Protein AF-A0A926SAQ6-F1 (afdb_monomer)

Mean predicted aligned error: 14.67 Å

Foldseek 3Di:
DPDPPPVVVVVPDDDDPVNVVVVVVVVVVVVVVVVVVVVVVVVVVVLVVVLVVQLVVLVVCVVVDPDPPVVSVVSNVVSD

Secondary structure (DSSP, 8-state):
--SSSHHHHHHSSPPPHHHHHHHHHHHHHHHHHHHHHHHHHHHHHHHHHHHHHHHHHHHHHHHHS---HHHHHHHHHTT-

Structure (mmCIF, N/CA/C/O backbone):
data_AF-A0A926SAQ6-F1
#
_entry.id   AF-A0A926SAQ6-F1
#
loop_
_atom_site.group_PDB
_atom_site.id
_atom_site.type_symbol
_atom_site.label_atom_id
_atom_site.label_alt_id
_atom_site.label_comp_id
_atom_site.label_asym_id
_atom_site.label_entity_id
_atom_site.label_seq_id
_atom_site.pdbx_PDB_ins_code
_atom_site.Cartn_x
_atom_site.Cartn_y
_atom_site.Cartn_z
_atom_site.occupancy
_atom_site.B_iso_or_equiv
_atom_site.auth_seq_id
_atom_site.auth_comp_id
_atom_site.auth_asym_id
_atom_site.auth_atom_id
_atom_site.pdbx_PDB_model_num
ATOM 1 N N . MET A 1 1 ? 18.446 -22.398 -39.555 1.00 47.09 1 MET A N 1
ATOM 2 C CA . MET A 1 1 ? 19.121 -22.438 -38.235 1.00 47.09 1 MET A CA 1
ATOM 3 C C . MET A 1 1 ? 19.835 -21.107 -37.944 1.00 47.09 1 MET A C 1
ATOM 5 O O . MET A 1 1 ? 21.051 -21.081 -37.857 1.00 47.09 1 MET A O 1
ATOM 9 N N . ALA A 1 2 ? 19.110 -19.986 -37.815 1.00 46.47 2 ALA A N 1
ATOM 10 C CA . ALA A 1 2 ? 19.717 -18.645 -37.690 1.00 46.47 2 ALA A CA 1
ATOM 11 C C . ALA A 1 2 ? 19.071 -17.770 -36.593 1.00 46.47 2 ALA A C 1
ATOM 13 O O . ALA A 1 2 ? 18.966 -16.559 -36.739 1.00 46.47 2 ALA A O 1
ATOM 14 N N . ALA A 1 3 ? 18.618 -18.374 -35.488 1.00 52.97 3 ALA A N 1
ATOM 15 C CA . ALA A 1 3 ? 17.954 -17.642 -34.398 1.00 52.97 3 ALA A CA 1
ATOM 16 C C . ALA A 1 3 ? 18.609 -17.824 -33.015 1.00 52.97 3 ALA A C 1
ATOM 18 O O . ALA A 1 3 ? 18.099 -17.303 -32.028 1.00 52.97 3 ALA A O 1
ATOM 19 N N . ILE A 1 4 ? 19.738 -18.538 -32.923 1.00 54.44 4 ILE A N 1
ATOM 20 C CA . ILE A 1 4 ? 20.380 -18.861 -31.633 1.00 54.44 4 ILE A CA 1
ATOM 21 C C . ILE A 1 4 ? 21.569 -17.921 -31.326 1.00 54.44 4 ILE A C 1
ATOM 23 O O . ILE A 1 4 ? 21.900 -17.701 -30.165 1.00 54.44 4 ILE A O 1
ATOM 27 N N . GLY A 1 5 ? 22.162 -17.268 -32.335 1.00 48.59 5 GLY A N 1
ATOM 28 C CA . GLY A 1 5 ? 23.389 -16.469 -32.168 1.00 48.59 5 GLY A CA 1
ATOM 29 C C . GLY A 1 5 ? 23.213 -15.000 -31.751 1.00 48.59 5 GLY A C 1
ATOM 30 O O . GLY A 1 5 ? 24.146 -14.405 -31.223 1.00 48.59 5 GLY A O 1
ATOM 31 N N . ASN A 1 6 ? 22.037 -14.389 -31.938 1.00 54.31 6 ASN A N 1
ATOM 32 C CA . ASN A 1 6 ? 21.896 -12.925 -31.814 1.00 54.31 6 ASN A CA 1
ATOM 33 C C . ASN A 1 6 ? 21.427 -12.429 -30.426 1.00 54.31 6 ASN A C 1
ATOM 35 O O . ASN A 1 6 ? 21.248 -11.232 -30.207 1.00 54.31 6 ASN A O 1
ATOM 39 N N . ASN A 1 7 ? 21.209 -13.330 -29.464 1.00 55.03 7 ASN A N 1
ATOM 40 C CA . ASN A 1 7 ? 20.839 -12.935 -28.098 1.00 55.03 7 ASN A CA 1
ATOM 41 C C . ASN A 1 7 ? 22.054 -12.629 -27.208 1.00 55.03 7 ASN A C 1
ATOM 43 O O . ASN A 1 7 ? 21.908 -11.910 -26.223 1.00 55.03 7 ASN A O 1
ATOM 47 N N . TYR A 1 8 ? 23.249 -13.113 -27.559 1.00 49.66 8 TYR A N 1
ATOM 48 C CA . TYR A 1 8 ? 24.478 -12.816 -26.813 1.00 49.66 8 TYR A CA 1
ATOM 49 C C . TYR A 1 8 ? 24.973 -11.384 -27.061 1.00 49.66 8 TYR A C 1
ATOM 51 O O . TYR A 1 8 ? 25.355 -10.703 -26.113 1.00 49.66 8 TYR A O 1
ATOM 59 N N . ALA A 1 9 ? 24.852 -10.872 -28.292 1.00 55.03 9 ALA A N 1
ATOM 60 C CA . ALA A 1 9 ? 25.190 -9.482 -28.620 1.00 55.03 9 ALA A CA 1
ATOM 61 C C . ALA A 1 9 ? 24.302 -8.466 -27.874 1.00 55.03 9 ALA A C 1
ATOM 63 O O . ALA A 1 9 ? 24.778 -7.428 -27.424 1.00 55.03 9 ALA A O 1
ATOM 64 N N . LYS A 1 10 ? 23.021 -8.794 -27.655 1.00 56.59 10 LYS A N 1
ATOM 65 C CA . LYS A 1 10 ? 22.090 -7.957 -26.877 1.00 56.59 10 LYS A CA 1
ATOM 66 C C . LYS A 1 10 ? 22.377 -7.946 -25.372 1.00 56.59 10 LYS A C 1
ATOM 68 O O . LYS A 1 10 ? 21.978 -7.004 -24.702 1.00 56.59 10 LYS A O 1
ATOM 73 N N . ARG A 1 11 ? 23.051 -8.970 -24.833 1.00 57.97 11 ARG A N 1
ATOM 74 C CA . ARG A 1 11 ? 23.403 -9.052 -23.401 1.00 57.97 11 ARG A CA 1
ATOM 75 C C . ARG A 1 11 ? 24.611 -8.192 -23.024 1.00 57.97 11 ARG A C 1
ATOM 77 O O . ARG A 1 11 ? 24.719 -7.805 -21.868 1.00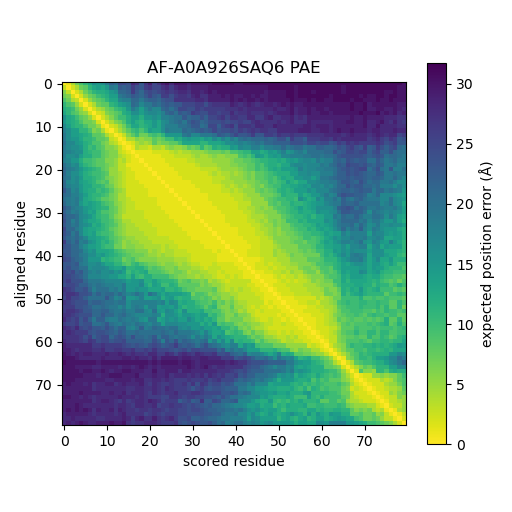 57.97 11 ARG A O 1
ATOM 84 N N . HIS A 1 12 ? 25.482 -7.890 -23.986 1.00 55.81 12 HIS A N 1
ATOM 85 C CA . HIS A 1 12 ? 26.680 -7.063 -23.791 1.00 55.81 12 HIS A CA 1
ATOM 86 C C . HIS A 1 12 ? 26.578 -5.673 -24.437 1.00 55.81 12 HIS A C 1
ATOM 88 O O . HIS A 1 12 ? 27.541 -4.911 -24.411 1.00 55.81 12 HIS A O 1
ATOM 94 N N . ALA A 1 13 ? 25.423 -5.325 -25.012 1.00 66.81 13 ALA A N 1
ATOM 95 C CA . ALA A 1 13 ? 25.176 -3.983 -25.515 1.00 66.81 13 ALA A CA 1
ATOM 96 C C . ALA A 1 13 ? 25.060 -3.005 -24.337 1.00 66.81 13 ALA A C 1
ATOM 98 O O . ALA A 1 13 ? 24.290 -3.238 -23.402 1.00 66.81 13 ALA A O 1
ATOM 99 N N . ALA A 1 14 ? 25.826 -1.912 -24.384 1.00 67.88 14 ALA A N 1
ATOM 100 C CA . ALA A 1 14 ? 25.682 -0.831 -23.420 1.00 67.88 14 ALA A CA 1
ATOM 101 C C . ALA A 1 14 ? 24.222 -0.335 -23.436 1.00 67.88 14 ALA A C 1
ATOM 103 O O . ALA A 1 14 ? 23.664 -0.143 -24.523 1.00 67.88 14 ALA A O 1
ATOM 104 N N . PRO A 1 15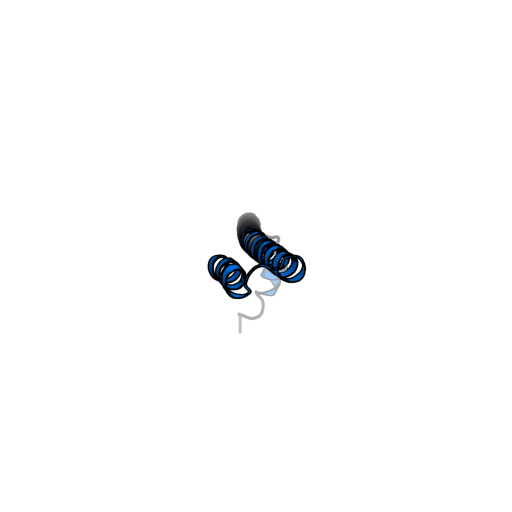 ? 23.590 -0.147 -22.264 1.00 75.62 15 PRO A N 1
ATOM 105 C CA . PRO A 1 15 ? 22.198 0.259 -22.199 1.00 75.62 15 PRO A CA 1
ATOM 106 C C . PRO A 1 15 ? 22.019 1.593 -22.916 1.00 75.62 15 PRO A C 1
ATOM 108 O O . PRO A 1 15 ? 22.738 2.565 -22.678 1.00 75.62 15 PRO A O 1
ATOM 111 N N . THR A 1 16 ? 21.042 1.639 -23.809 1.00 80.50 16 THR A N 1
ATOM 112 C CA . THR A 1 16 ? 20.723 2.857 -24.549 1.00 80.50 16 THR A CA 1
ATOM 113 C C . THR A 1 16 ? 20.123 3.905 -23.608 1.00 80.50 16 THR A C 1
ATOM 115 O O . THR A 1 16 ? 19.475 3.574 -22.612 1.00 80.50 16 THR A O 1
ATOM 118 N N . LEU A 1 17 ? 20.244 5.195 -23.947 1.00 84.00 17 LEU A N 1
ATOM 119 C CA . LEU A 1 17 ? 19.620 6.282 -23.170 1.00 84.00 17 LEU A CA 1
ATOM 120 C C . LEU A 1 17 ? 18.111 6.060 -22.955 1.00 84.00 17 LEU A C 1
ATOM 122 O O . LEU A 1 17 ? 17.562 6.388 -21.904 1.00 84.00 17 LEU A O 1
ATOM 126 N N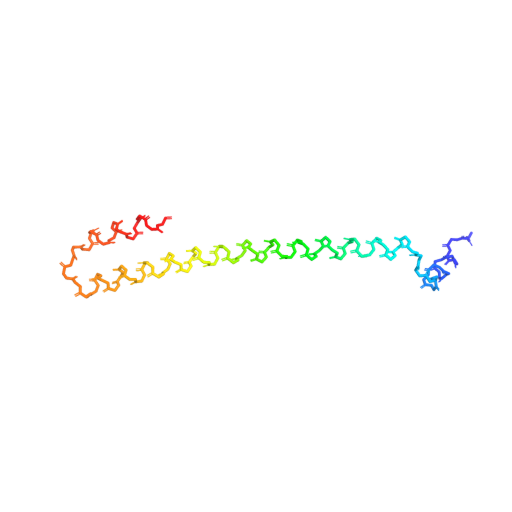 . LYS A 1 18 ? 17.436 5.444 -23.933 1.00 85.06 18 LYS A N 1
ATOM 127 C CA . LYS A 1 18 ? 16.023 5.058 -23.840 1.00 85.06 18 LYS A CA 1
ATOM 128 C C . LYS A 1 18 ? 15.774 4.027 -22.737 1.00 85.06 18 LYS A C 1
ATOM 130 O O . LYS A 1 18 ? 14.794 4.147 -22.003 1.00 85.06 18 LYS A O 1
ATOM 135 N N . GLU A 1 19 ? 16.630 3.018 -22.621 1.00 83.62 19 GLU A N 1
ATOM 136 C CA . GLU A 1 19 ? 16.522 1.977 -21.594 1.00 83.62 19 GLU A CA 1
ATOM 137 C C . GLU A 1 19 ? 16.815 2.531 -20.205 1.00 83.62 19 GLU A C 1
ATOM 139 O O . GLU A 1 19 ? 16.069 2.231 -19.274 1.00 83.62 19 GLU A O 1
ATOM 144 N N . ILE A 1 20 ? 17.813 3.410 -20.082 1.00 87.06 20 ILE A N 1
ATOM 145 C CA . ILE A 1 20 ? 18.120 4.119 -18.833 1.00 87.06 20 ILE A CA 1
ATOM 146 C C . ILE A 1 20 ? 16.922 4.974 -18.400 1.00 87.06 20 ILE A C 1
ATOM 148 O O . ILE A 1 20 ? 16.453 4.853 -17.268 1.00 87.06 20 ILE A O 1
ATOM 152 N N . ASN A 1 21 ? 16.343 5.763 -19.310 1.00 91.31 21 ASN A N 1
ATOM 153 C CA . ASN A 1 21 ? 15.152 6.569 -19.023 1.00 91.31 21 ASN A CA 1
ATOM 154 C C . ASN A 1 21 ? 13.941 5.711 -18.630 1.00 91.31 21 ASN A C 1
ATOM 156 O O . ASN A 1 21 ? 13.193 6.053 -17.710 1.00 91.31 21 ASN A O 1
ATOM 160 N N . LYS A 1 22 ? 13.748 4.566 -19.295 1.00 92.50 22 LYS A N 1
ATOM 161 C CA . LYS A 1 22 ? 12.686 3.613 -18.952 1.00 92.50 22 LYS A CA 1
ATOM 162 C C . LYS A 1 22 ? 12.915 2.995 -17.570 1.00 92.50 22 LYS A C 1
ATOM 164 O O . LYS A 1 22 ? 11.965 2.898 -16.792 1.00 92.50 22 LYS A O 1
ATOM 169 N N . ALA A 1 23 ? 14.148 2.614 -17.244 1.00 89.19 23 ALA A N 1
ATOM 170 C CA . ALA A 1 23 ? 14.517 2.085 -15.935 1.00 89.19 23 ALA A CA 1
ATOM 171 C C . ALA A 1 23 ? 14.297 3.127 -14.829 1.00 89.19 23 ALA A C 1
ATOM 173 O O . ALA A 1 23 ? 13.654 2.820 -13.825 1.00 89.19 23 ALA A O 1
ATOM 174 N N . TRP A 1 24 ? 14.724 4.373 -15.051 1.00 91.44 24 TRP A N 1
ATOM 175 C CA . TRP A 1 24 ? 14.502 5.486 -14.128 1.00 91.44 24 TRP A CA 1
ATOM 176 C C . TRP A 1 24 ? 13.012 5.755 -13.892 1.00 91.44 24 TRP A C 1
ATOM 178 O O . TRP A 1 24 ? 12.561 5.823 -12.749 1.00 91.44 24 TRP A O 1
ATOM 188 N N . SER A 1 25 ? 12.217 5.832 -14.963 1.00 94.06 25 SER A N 1
ATOM 189 C CA . SER A 1 25 ? 10.765 6.028 -14.869 1.00 94.06 25 SER A CA 1
ATOM 190 C C . SER A 1 25 ? 10.085 4.897 -14.090 1.00 94.06 25 SER A C 1
ATOM 192 O O . SER A 1 25 ? 9.260 5.148 -13.208 1.00 94.06 25 SER A O 1
ATOM 194 N N . ASN A 1 26 ? 10.481 3.647 -14.344 1.00 94.81 26 ASN A N 1
ATOM 195 C CA . ASN A 1 26 ? 9.981 2.489 -13.608 1.00 94.81 26 ASN A CA 1
ATOM 196 C C . ASN A 1 26 ? 10.361 2.539 -12.124 1.00 94.81 26 ASN A C 1
ATOM 198 O O . ASN A 1 26 ? 9.507 2.296 -11.271 1.00 94.81 26 ASN A O 1
ATOM 202 N N . GLN A 1 27 ? 11.609 2.882 -11.801 1.00 94.69 27 GLN A N 1
ATOM 203 C CA . GLN A 1 27 ? 12.060 3.005 -10.417 1.00 94.69 27 GLN A CA 1
ATOM 204 C C . GLN A 1 27 ? 11.314 4.123 -9.684 1.00 94.69 27 GLN A C 1
ATOM 206 O O . GLN A 1 27 ? 10.852 3.926 -8.559 1.00 94.69 27 GLN A O 1
ATOM 211 N N . ARG A 1 28 ? 11.106 5.267 -10.344 1.00 93.06 28 ARG A N 1
ATOM 212 C CA . ARG A 1 28 ? 10.315 6.378 -9.808 1.00 93.06 28 ARG A CA 1
ATOM 213 C C . ARG A 1 28 ? 8.878 5.952 -9.508 1.00 93.06 28 ARG A C 1
ATOM 215 O O . ARG A 1 28 ? 8.390 6.221 -8.414 1.00 93.06 28 ARG A O 1
ATOM 222 N N . ARG A 1 29 ? 8.213 5.245 -10.430 1.00 95.56 29 ARG A N 1
ATOM 223 C CA . ARG A 1 29 ? 6.856 4.708 -10.206 1.00 95.56 29 ARG A CA 1
ATOM 224 C C . ARG A 1 29 ? 6.808 3.756 -9.012 1.00 95.56 29 ARG A C 1
ATOM 226 O O . ARG A 1 29 ? 5.947 3.919 -8.154 1.00 95.56 29 ARG A O 1
ATOM 233 N N . LYS A 1 30 ? 7.758 2.817 -8.918 1.00 95.56 30 LYS A N 1
ATOM 234 C CA . LYS A 1 30 ? 7.862 1.890 -7.777 1.00 95.56 30 LYS A CA 1
ATOM 235 C C . LYS A 1 30 ? 8.043 2.633 -6.454 1.00 95.56 30 LYS A C 1
ATOM 237 O O . LYS A 1 30 ? 7.394 2.291 -5.470 1.00 95.56 30 LYS A O 1
ATOM 242 N N . SER A 1 31 ? 8.889 3.663 -6.434 1.00 92.25 31 SER A N 1
ATOM 243 C CA . SER A 1 31 ? 9.110 4.489 -5.244 1.00 92.25 31 SER A CA 1
ATOM 244 C C . SER A 1 31 ? 7.836 5.220 -4.817 1.00 92.25 31 SER A C 1
ATOM 246 O O . SER A 1 31 ? 7.477 5.175 -3.645 1.00 92.25 31 SER A O 1
ATOM 248 N N . ILE A 1 32 ? 7.118 5.837 -5.762 1.00 93.88 32 ILE A N 1
ATOM 249 C CA . ILE A 1 32 ? 5.843 6.522 -5.490 1.00 93.88 32 ILE A CA 1
ATOM 250 C C . ILE A 1 32 ? 4.816 5.542 -4.916 1.00 93.88 32 ILE A C 1
ATOM 252 O O . ILE A 1 32 ? 4.203 5.829 -3.890 1.00 93.88 32 ILE A O 1
ATOM 256 N N . GLN A 1 33 ? 4.670 4.367 -5.531 1.00 95.25 33 GLN A N 1
ATOM 257 C CA . GLN A 1 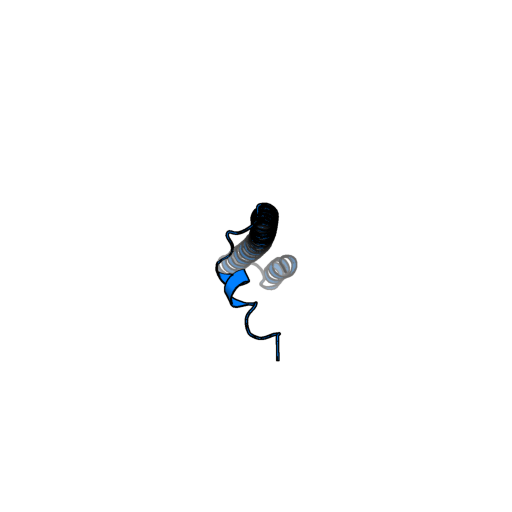33 ? 3.734 3.346 -5.066 1.00 95.25 33 GLN A CA 1
ATOM 258 C C . GLN A 1 33 ? 4.092 2.840 -3.661 1.00 95.25 33 GLN A C 1
ATOM 260 O O . GLN A 1 33 ? 3.217 2.697 -2.808 1.00 95.25 33 GLN A O 1
ATOM 265 N N . LYS A 1 34 ? 5.385 2.636 -3.377 1.00 93.94 34 LYS A N 1
ATOM 266 C CA . LYS A 1 34 ? 5.859 2.273 -2.036 1.00 93.94 34 LYS A CA 1
ATOM 267 C C . LYS A 1 34 ? 5.507 3.351 -1.008 1.00 93.94 34 LYS A C 1
ATOM 269 O O . LYS A 1 34 ? 4.999 3.018 0.058 1.00 93.94 34 LYS A O 1
ATOM 274 N N . SER A 1 35 ? 5.728 4.628 -1.321 1.00 91.69 35 SER A N 1
ATOM 275 C CA . SER A 1 35 ? 5.377 5.739 -0.428 1.00 91.69 35 SER A CA 1
ATOM 276 C C . SER A 1 35 ? 3.870 5.840 -0.178 1.00 91.69 35 SER A C 1
ATOM 278 O O . SER A 1 35 ? 3.458 6.080 0.954 1.00 91.69 35 SER A O 1
ATOM 280 N N . GLN A 1 36 ? 3.039 5.617 -1.200 1.00 93.12 36 GLN A N 1
ATOM 281 C CA . GLN A 1 36 ? 1.579 5.580 -1.049 1.00 93.12 36 GLN A CA 1
ATOM 282 C C . GLN A 1 36 ? 1.133 4.439 -0.125 1.00 93.12 36 GLN A C 1
ATOM 284 O O . GLN A 1 36 ? 0.329 4.671 0.778 1.00 93.12 36 GLN A O 1
ATOM 289 N N . ASN A 1 37 ? 1.709 3.244 -0.285 1.00 93.31 37 ASN A N 1
ATOM 290 C CA . ASN A 1 37 ? 1.430 2.108 0.595 1.00 93.31 37 ASN A CA 1
ATOM 291 C C . ASN A 1 37 ? 1.856 2.381 2.042 1.00 93.31 37 ASN A C 1
ATOM 293 O O . ASN A 1 37 ? 1.072 2.136 2.953 1.00 93.31 37 ASN A O 1
ATOM 297 N N . ILE A 1 38 ? 3.054 2.935 2.262 1.00 91.38 38 ILE A N 1
ATOM 298 C CA . ILE A 1 38 ? 3.523 3.307 3.608 1.00 91.38 38 ILE A CA 1
ATOM 299 C C . ILE A 1 38 ? 2.569 4.320 4.244 1.00 91.38 38 ILE A C 1
ATOM 301 O O . ILE A 1 38 ? 2.192 4.164 5.401 1.00 91.38 38 ILE A O 1
ATOM 305 N N . ARG A 1 39 ? 2.134 5.336 3.489 1.00 89.88 39 ARG A N 1
ATOM 306 C CA . ARG A 1 39 ? 1.174 6.329 3.984 1.00 89.88 39 ARG A CA 1
ATOM 307 C C . ARG A 1 39 ? -0.155 5.682 4.374 1.00 89.88 39 ARG A C 1
ATOM 309 O O . ARG A 1 39 ? -0.672 5.983 5.443 1.00 89.88 39 ARG A O 1
ATOM 316 N N . SER A 1 40 ? -0.685 4.791 3.537 1.00 89.00 40 SER A N 1
ATOM 317 C CA . SER A 1 40 ? -1.922 4.060 3.831 1.00 89.00 40 SER A CA 1
ATOM 318 C C . SER A 1 40 ? -1.783 3.197 5.089 1.00 89.00 40 SER A C 1
ATOM 320 O O . SER A 1 40 ? -2.613 3.303 5.987 1.00 89.00 40 SER A O 1
ATOM 322 N N . GLN A 1 41 ? -0.698 2.426 5.206 1.00 87.38 41 GLN A N 1
ATOM 323 C CA . GLN A 1 41 ? -0.414 1.601 6.383 1.00 87.38 41 GLN A CA 1
ATOM 324 C C . GLN A 1 41 ? -0.259 2.439 7.654 1.00 87.38 41 GLN A C 1
ATOM 326 O O . GLN A 1 41 ? -0.785 2.069 8.701 1.00 87.38 41 GLN A O 1
ATOM 331 N N . PHE A 1 42 ? 0.426 3.580 7.569 1.00 86.88 42 PHE A N 1
ATOM 332 C CA . PHE A 1 42 ? 0.577 4.495 8.694 1.00 86.88 42 PHE A CA 1
ATOM 333 C C . PHE A 1 42 ? -0.775 5.053 9.149 1.00 86.88 42 PHE A C 1
ATOM 335 O O . PHE A 1 42 ? -1.083 4.993 10.335 1.00 86.88 42 PHE A O 1
ATOM 342 N N . SER A 1 43 ? -1.616 5.526 8.223 1.00 81.38 43 SER A N 1
ATOM 343 C CA . SER A 1 43 ? -2.961 6.009 8.555 1.00 81.38 43 SER A CA 1
ATOM 344 C C . SER A 1 43 ? -3.818 4.926 9.219 1.00 81.38 43 SER A C 1
ATOM 346 O O . SER A 1 43 ? -4.431 5.191 10.252 1.00 81.38 43 SER A O 1
ATOM 348 N N . SER A 1 44 ? -3.810 3.697 8.693 1.00 78.00 44 SER A N 1
ATOM 349 C CA . SER A 1 44 ? -4.510 2.563 9.311 1.00 78.00 44 SER A CA 1
ATOM 350 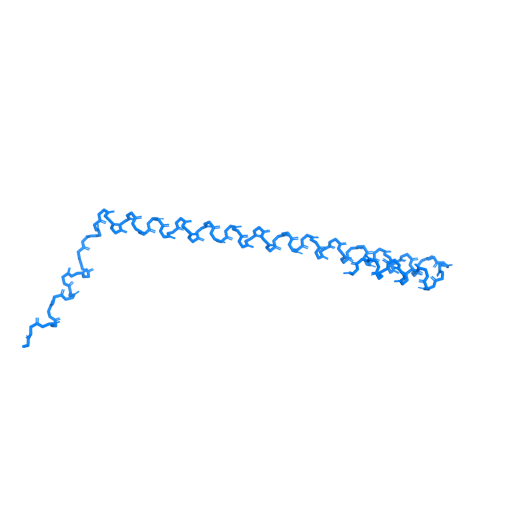C C . SER A 1 44 ? -3.948 2.211 10.692 1.00 78.00 44 SER A C 1
ATOM 352 O O . SER A 1 44 ? -4.712 1.910 11.609 1.00 78.00 44 SER A O 1
ATOM 354 N N . SER A 1 45 ? -2.627 2.282 10.871 1.00 80.00 45 SER A N 1
ATOM 355 C CA . SER A 1 45 ? -1.963 2.013 12.150 1.00 80.00 45 SER A CA 1
ATOM 356 C C . SER A 1 45 ? -2.311 3.057 13.212 1.00 80.00 45 SER A C 1
ATOM 358 O O . SER A 1 45 ? -2.651 2.690 14.336 1.00 80.00 45 SER A O 1
ATOM 360 N N . ILE A 1 46 ? -2.310 4.348 12.863 1.00 76.44 46 ILE A N 1
ATOM 361 C CA . ILE A 1 46 ? -2.713 5.427 13.778 1.00 76.44 46 ILE A CA 1
ATOM 362 C C . ILE A 1 46 ? -4.179 5.274 14.184 1.00 76.44 46 ILE A C 1
ATOM 364 O O . ILE A 1 46 ? -4.487 5.357 15.371 1.00 76.44 46 ILE A O 1
ATOM 368 N N . PHE A 1 47 ? -5.071 4.988 13.230 1.00 78.12 47 PHE A N 1
ATOM 369 C CA . PHE A 1 47 ? -6.479 4.730 13.533 1.00 78.12 47 PHE A CA 1
ATOM 370 C C . PHE A 1 47 ? -6.635 3.550 14.504 1.00 78.12 47 PHE A C 1
ATOM 372 O O . PHE A 1 47 ? -7.231 3.699 15.568 1.00 78.12 47 PHE A O 1
ATOM 379 N N . THR A 1 48 ? -6.010 2.411 14.195 1.00 76.44 48 THR A N 1
ATOM 380 C CA . THR A 1 48 ? -6.063 1.202 15.034 1.00 76.44 48 THR A CA 1
ATOM 381 C C . THR A 1 48 ? -5.479 1.449 16.426 1.00 76.44 48 THR A C 1
ATOM 383 O O . THR A 1 48 ? -6.050 1.027 17.429 1.00 76.44 48 THR A O 1
ATOM 386 N N . THR A 1 49 ? -4.358 2.167 16.509 1.00 76.69 49 THR A N 1
ATOM 387 C CA . THR A 1 49 ? -3.704 2.495 17.782 1.00 76.69 49 THR A CA 1
ATOM 388 C C . THR A 1 49 ? -4.597 3.380 18.641 1.00 76.69 49 THR A C 1
ATOM 390 O O . THR A 1 49 ? -4.767 3.094 19.824 1.00 76.69 49 THR A O 1
ATOM 393 N N . ASN A 1 50 ? -5.216 4.410 18.059 1.00 70.75 50 ASN A N 1
ATOM 394 C CA . ASN A 1 50 ? -6.136 5.283 18.786 1.00 70.75 50 ASN A CA 1
ATOM 395 C C . ASN A 1 50 ? -7.355 4.512 19.305 1.00 70.75 50 ASN A C 1
ATOM 397 O O . ASN A 1 50 ? -7.692 4.643 20.480 1.00 70.75 50 ASN A O 1
ATOM 401 N N . VAL A 1 51 ? -7.956 3.646 18.480 1.00 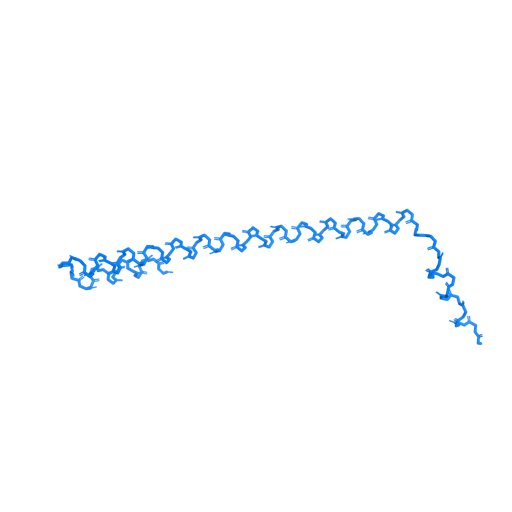75.25 51 VAL A N 1
ATOM 402 C CA . VAL A 1 51 ? -9.073 2.783 18.900 1.00 75.25 51 VAL A CA 1
ATOM 403 C C . VAL A 1 51 ? -8.661 1.882 20.070 1.00 75.25 51 VAL A C 1
ATOM 405 O O . VAL A 1 51 ? -9.348 1.844 21.090 1.00 75.25 51 VAL A O 1
ATOM 408 N N . LEU A 1 52 ? -7.505 1.214 19.985 1.00 73.75 52 LEU A N 1
ATOM 409 C CA . LEU A 1 52 ? -7.005 0.352 21.062 1.00 73.75 52 LEU A CA 1
ATOM 410 C C . LEU A 1 52 ? -6.718 1.126 22.355 1.00 73.75 52 LEU A C 1
ATOM 412 O O . LEU A 1 52 ? -7.001 0.627 23.446 1.00 73.75 52 LEU A O 1
ATOM 416 N N . VAL A 1 53 ? -6.161 2.336 22.259 1.00 76.75 53 VAL A N 1
ATOM 417 C CA . VAL A 1 53 ? -5.913 3.194 23.427 1.00 76.75 53 VAL A CA 1
ATOM 418 C C . VAL A 1 53 ? -7.234 3.602 24.081 1.00 76.75 53 VAL A C 1
ATOM 420 O O . VAL A 1 53 ? -7.371 3.441 25.295 1.00 76.75 53 VAL A O 1
ATOM 423 N N . SER A 1 54 ? -8.229 4.046 23.307 1.00 74.62 54 SER A N 1
ATOM 424 C CA . SER A 1 54 ? -9.552 4.406 23.836 1.00 74.62 54 SER A CA 1
ATOM 425 C C . SER A 1 54 ? -10.283 3.211 24.454 1.00 74.62 54 SER A C 1
ATOM 427 O O . SER A 1 54 ? -10.878 3.340 25.527 1.00 74.62 54 SER A O 1
ATOM 429 N N . GLN A 1 55 ? -10.185 2.024 23.851 1.00 73.56 55 GLN A N 1
ATOM 430 C CA . GLN A 1 55 ? -10.718 0.792 24.436 1.00 73.56 55 GLN A CA 1
ATOM 431 C C . GLN A 1 55 ? -10.034 0.460 25.769 1.00 73.56 55 GLN A C 1
ATOM 433 O O . GLN A 1 55 ? -10.718 0.197 26.757 1.00 73.56 55 GLN A O 1
ATOM 438 N N . ARG A 1 56 ? -8.697 0.539 25.851 1.00 73.75 56 ARG A N 1
ATOM 439 C CA . ARG A 1 56 ? -7.955 0.297 27.104 1.00 73.75 56 ARG A CA 1
ATOM 440 C C . ARG A 1 56 ? -8.302 1.303 28.195 1.00 73.75 56 ARG A C 1
ATOM 442 O O . ARG A 1 56 ? -8.493 0.896 29.335 1.00 73.75 56 ARG A O 1
ATOM 449 N N . GLN A 1 57 ? -8.403 2.589 27.864 1.00 75.94 57 GLN A N 1
ATOM 450 C CA . GLN A 1 57 ? -8.818 3.620 28.821 1.00 75.94 57 GLN A CA 1
ATOM 451 C C . GLN A 1 57 ? -10.227 3.350 29.347 1.00 75.94 57 GLN A C 1
ATOM 453 O O . GLN A 1 57 ? -10.453 3.424 30.552 1.00 75.94 57 GLN A O 1
ATO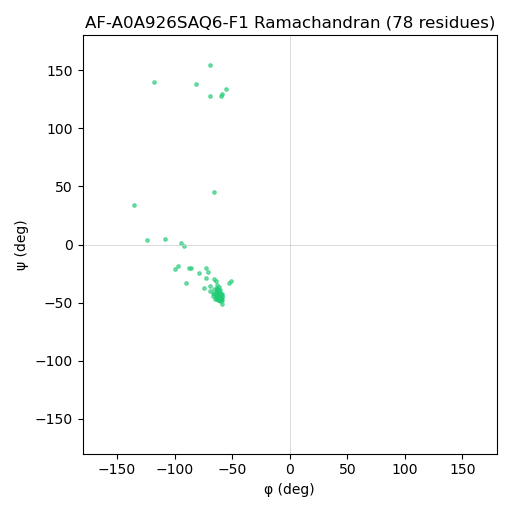M 458 N N . THR A 1 58 ? -11.149 2.962 28.463 1.00 70.50 58 THR A N 1
ATOM 459 C CA . THR A 1 58 ? -12.519 2.615 28.851 1.00 70.50 58 THR A CA 1
ATOM 460 C C . THR A 1 58 ? -12.530 1.390 29.767 1.00 70.50 58 THR A C 1
ATOM 462 O O . THR A 1 58 ? -13.126 1.440 30.837 1.00 70.50 58 THR A O 1
ATOM 465 N N . VAL A 1 59 ? -11.802 0.321 29.428 1.00 71.12 59 VAL A N 1
ATOM 466 C CA . VAL A 1 59 ? -11.696 -0.890 30.265 1.00 71.12 59 VAL A CA 1
ATOM 467 C C . VAL A 1 59 ? -11.046 -0.603 31.624 1.00 71.12 59 VAL A C 1
ATOM 469 O O . VAL A 1 59 ? -11.518 -1.100 32.645 1.00 71.12 59 VAL A O 1
ATOM 472 N N . SER A 1 60 ? -9.993 0.212 31.676 1.00 69.62 60 SER A N 1
ATOM 473 C CA . SER A 1 60 ? -9.368 0.616 32.942 1.00 69.62 60 SER A CA 1
ATOM 474 C C . SER A 1 60 ? -10.305 1.470 33.799 1.00 69.62 60 SER A C 1
ATOM 476 O O . SER A 1 60 ? -10.365 1.268 35.010 1.00 69.62 60 SER A O 1
ATOM 478 N N . ALA A 1 61 ? -11.088 2.366 33.187 1.00 65.88 61 ALA A N 1
ATOM 479 C CA . ALA A 1 61 ? -12.112 3.139 33.888 1.00 65.88 61 ALA A CA 1
ATOM 480 C C . ALA A 1 61 ? -13.218 2.238 34.467 1.00 65.88 61 ALA A C 1
ATOM 482 O O . ALA A 1 61 ? -13.647 2.468 35.592 1.00 65.88 61 ALA A O 1
ATOM 483 N N . ILE A 1 62 ? -13.619 1.171 33.759 1.00 64.94 62 ILE A N 1
ATOM 484 C CA . ILE A 1 62 ? -14.571 0.162 34.271 1.00 64.94 62 ILE A CA 1
ATOM 485 C C . ILE A 1 62 ? -14.024 -0.551 35.505 1.00 64.94 62 ILE A C 1
ATOM 487 O O . ILE A 1 62 ? -14.761 -0.794 36.452 1.00 64.94 62 ILE A O 1
ATOM 491 N N . LYS A 1 63 ? -12.736 -0.911 35.498 1.00 62.44 63 LYS A N 1
ATOM 492 C CA . LYS A 1 63 ? -12.113 -1.634 36.616 1.00 62.44 63 LYS A CA 1
ATOM 493 C C . LYS A 1 63 ? -11.900 -0.756 37.854 1.00 62.44 63 LYS A C 1
ATOM 495 O O . LYS A 1 63 ? -11.873 -1.291 38.956 1.00 62.44 63 LYS A O 1
ATOM 500 N N . GLY A 1 64 ? -11.714 0.554 37.674 1.00 60.56 64 GLY A N 1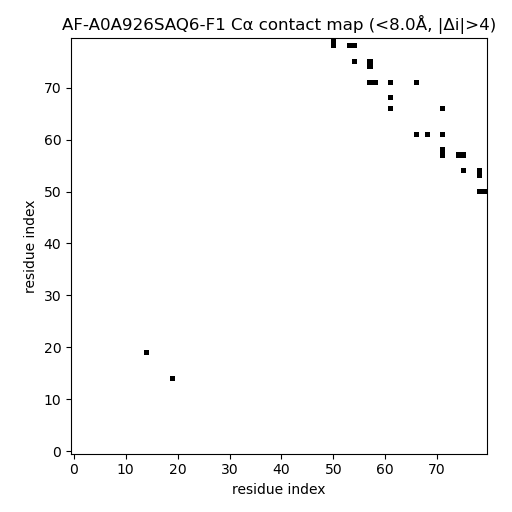
ATOM 501 C CA . GLY A 1 64 ? -11.431 1.502 38.759 1.00 60.56 64 GLY A CA 1
ATOM 502 C C . GLY A 1 64 ? -12.642 2.275 39.291 1.00 60.56 64 GLY A C 1
ATOM 503 O O . GLY A 1 64 ? -12.573 2.809 40.394 1.00 60.56 64 GLY A O 1
ATOM 504 N N . ALA A 1 65 ? -13.744 2.349 38.541 1.00 55.50 65 ALA A N 1
ATOM 505 C CA . ALA A 1 65 ? -14.951 3.069 38.936 1.00 55.50 65 ALA A CA 1
ATOM 506 C C . ALA A 1 65 ? -16.145 2.114 39.063 1.00 55.50 65 ALA A C 1
ATOM 508 O O . ALA A 1 65 ? -16.360 1.272 38.196 1.00 55.50 65 ALA A O 1
ATOM 509 N N . TYR A 1 66 ? -16.987 2.321 40.083 1.00 52.78 66 TYR A N 1
ATOM 510 C CA . TYR A 1 66 ? -18.334 1.737 40.226 1.00 52.78 66 TYR A CA 1
ATOM 511 C C . TYR A 1 66 ? -19.305 2.251 39.130 1.00 52.78 66 TYR A C 1
ATOM 513 O O . TYR A 1 66 ? -20.428 2.668 39.400 1.00 52.78 66 TYR A O 1
ATOM 521 N N . SER A 1 67 ? -18.869 2.295 37.871 1.00 56.31 67 SER A N 1
ATOM 522 C CA . SER A 1 67 ? -19.722 2.597 36.723 1.00 56.31 67 SER A CA 1
ATOM 523 C C . SER A 1 67 ? -20.472 1.332 36.317 1.00 56.31 67 SER A C 1
ATOM 525 O O . SER A 1 67 ? -19.892 0.244 36.308 1.00 56.31 67 SER A O 1
ATOM 527 N N . SER A 1 68 ? -21.763 1.444 35.988 1.00 61.00 68 SER A N 1
ATOM 528 C CA . SER A 1 68 ? -22.521 0.278 35.535 1.00 61.00 68 SER A CA 1
ATOM 529 C C . SER A 1 68 ? -21.854 -0.289 34.281 1.00 61.00 68 SER A C 1
ATOM 531 O O . SER A 1 68 ? -21.588 0.436 33.318 1.00 61.00 68 SER A O 1
ATOM 533 N N . MET A 1 69 ? -21.575 -1.591 34.294 1.00 58.94 69 MET A N 1
ATOM 534 C CA . MET A 1 69 ? -20.900 -2.316 33.213 1.00 58.94 69 MET A CA 1
ATOM 535 C C . MET A 1 69 ? -21.562 -2.045 31.843 1.00 58.94 69 MET A C 1
ATOM 537 O O . MET A 1 69 ? -20.882 -1.937 30.827 1.00 58.94 69 MET A O 1
ATOM 541 N N . ALA A 1 70 ? -22.880 -1.807 31.835 1.00 60.19 70 ALA A N 1
ATOM 542 C CA . ALA A 1 70 ? -23.663 -1.398 30.670 1.00 60.19 70 ALA A CA 1
ATOM 543 C C . ALA A 1 70 ? -23.259 -0.027 30.088 1.00 60.19 70 ALA A C 1
ATOM 545 O O . ALA A 1 70 ? -23.078 0.096 28.877 1.00 60.19 70 ALA A O 1
ATOM 546 N N . SER A 1 71 ? -23.076 0.999 30.928 1.00 62.38 71 SER A N 1
ATOM 547 C CA . SER A 1 71 ? -22.704 2.353 30.476 1.00 62.38 71 SER A CA 1
ATOM 548 C C . SER A 1 71 ? -21.329 2.393 29.810 1.00 62.38 71 SER A C 1
ATOM 550 O O . SER A 1 71 ? -21.085 3.172 28.889 1.00 62.38 71 SER A O 1
ATOM 552 N N . ALA A 1 72 ? -20.432 1.518 30.246 1.00 59.41 72 ALA A N 1
ATOM 553 C CA . ALA A 1 72 ? -19.082 1.476 29.736 1.00 59.41 72 ALA A CA 1
ATOM 554 C C . ALA A 1 72 ? -18.925 0.544 28.526 1.00 59.41 72 ALA A C 1
ATOM 556 O O . ALA A 1 72 ? -18.192 0.885 27.600 1.00 59.41 72 ALA A O 1
ATOM 557 N N . MET A 1 73 ? -19.686 -0.555 28.458 1.00 62.56 73 MET A N 1
ATOM 558 C CA . MET A 1 73 ? -19.824 -1.346 27.228 1.00 62.56 73 MET A CA 1
ATOM 559 C C . MET A 1 73 ? -20.435 -0.518 26.088 1.00 62.56 73 MET A C 1
ATOM 561 O O . MET A 1 73 ? -19.982 -0.630 24.953 1.00 62.56 73 MET A O 1
ATOM 565 N N . ALA A 1 74 ? -21.381 0.385 26.379 1.00 62.12 74 ALA A N 1
ATOM 566 C CA . ALA A 1 74 ? -21.909 1.324 25.386 1.00 62.12 74 ALA A CA 1
ATOM 567 C C . ALA A 1 74 ? -20.822 2.255 24.814 1.00 62.12 74 ALA A C 1
ATOM 569 O O . ALA A 1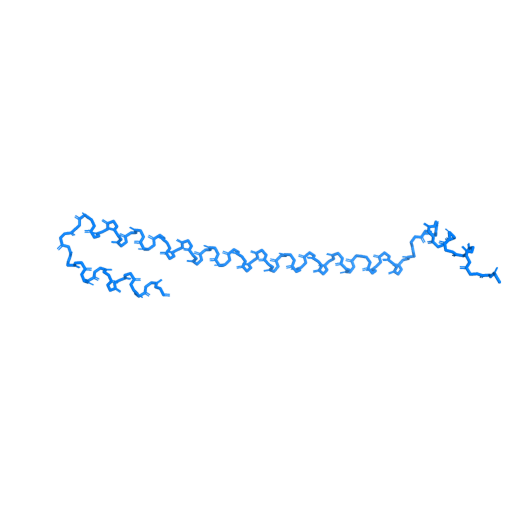 74 ? -20.792 2.501 23.612 1.00 62.12 74 ALA A O 1
ATOM 570 N N . ARG A 1 75 ? -19.883 2.726 25.649 1.00 60.56 75 ARG A N 1
ATOM 571 C CA . ARG A 1 75 ? -18.749 3.557 25.202 1.00 60.56 75 ARG A CA 1
ATOM 572 C C . ARG A 1 75 ? -17.744 2.779 24.355 1.00 60.56 75 ARG A C 1
ATOM 574 O O . ARG A 1 75 ? -17.209 3.344 23.411 1.00 60.56 75 ARG A O 1
ATOM 581 N N . VAL A 1 76 ? -17.515 1.498 24.655 1.00 61.44 76 VAL A N 1
ATOM 582 C CA . VAL A 1 76 ? -16.692 0.617 23.806 1.00 61.44 76 VAL A CA 1
ATOM 583 C C . VAL A 1 76 ? -17.365 0.378 22.454 1.00 61.44 76 VAL A C 1
ATOM 585 O O . VAL A 1 76 ? -16.688 0.450 21.437 1.00 61.44 76 VAL A O 1
ATOM 588 N N . ASN A 1 77 ? -18.683 0.160 22.426 1.00 59.50 77 ASN A N 1
ATOM 589 C CA . ASN A 1 77 ? -19.421 -0.099 21.185 1.00 59.50 77 ASN A CA 1
ATOM 590 C C . ASN A 1 77 ? -19.442 1.099 20.222 1.00 59.50 77 ASN A C 1
ATOM 592 O O . ASN A 1 77 ? -19.502 0.898 19.020 1.00 59.50 77 ASN A O 1
ATOM 596 N N . ILE A 1 78 ? -19.380 2.335 20.731 1.00 60.47 78 ILE A N 1
ATOM 597 C CA . ILE A 1 78 ? -19.292 3.554 19.901 1.00 60.47 78 ILE A CA 1
ATOM 598 C C . ILE A 1 78 ? -17.902 3.706 19.245 1.00 60.47 78 ILE A C 1
ATOM 600 O O . ILE A 1 78 ? -17.755 4.442 18.274 1.00 60.47 78 ILE A O 1
ATOM 604 N N . LEU A 1 79 ? -16.874 3.035 19.775 1.00 55.03 79 LEU A N 1
ATOM 605 C CA . LEU A 1 79 ? -15.491 3.102 19.283 1.00 55.03 79 LEU A CA 1
ATOM 606 C C . LEU A 1 79 ? -15.154 2.017 18.239 1.00 55.03 79 LEU A C 1
ATOM 608 O O . LEU A 1 79 ? -14.005 1.968 17.792 1.00 55.03 79 LEU A O 1
ATOM 612 N N . VAL A 1 80 ? -16.107 1.137 17.908 1.00 48.75 80 VAL A N 1
ATOM 613 C CA . VAL A 1 80 ? -16.001 0.079 16.882 1.00 48.75 80 VAL A CA 1
ATOM 614 C C . VAL A 1 80 ? -16.677 0.553 15.604 1.00 48.75 80 VAL A C 1
ATOM 616 O O . VAL A 1 80 ? -16.067 0.352 14.531 1.00 48.75 80 VAL A O 1
#

pLDDT: mean 72.98, std 15.11, range [46.47, 95.56]

Sequence (80 aa):
MAAIGNNYAKRHAAPTLKEINKAWSNQRRKSIQKSQNIRSQFSSSIFTTNVLVSQRQTVSAIKGAYSSMASAMARVNILV

Radius of gyration: 28.73 Å; Cα contacts (8 Å, |Δi|>4): 14; chains: 1; bounding box: 50×29×78 Å

Organism: NCBI:txid187304

Solvent-accessible surface area (backbone atoms only — not comparable to full-atom values): 4751 Å² total; per-residue (Å²): 143,88,81,79,74,69,63,62,62,64,73,71,49,79,81,47,74,68,55,52,53,50,51,50,52,51,51,52,52,51,50,54,53,49,52,52,50,52,52,51,53,49,54,53,46,53,53,52,51,52,43,50,50,53,45,50,53,51,54,51,48,50,76,77,37,99,56,59,70,65,67,52,50,52,58,47,60,75,66,109